Protein AF-A0A955JRB5-F1 (afdb_monomer_lite)

Foldseek 3Di:
DDDDDPVCQVCVCVVVVNPVVLVVCQVVVVVVVVVPDDDDHSCVVCVVVVVLVVLLVVLCVLCVLLVNPAHSVNLSCLCVPVNPRSVVVSVVSVVVSVPPPPPDDPPDDDDDDD

Sequence (114 aa):
MKNRSPIAVALLPFVTFGIYALYWEVKTKGEMNELGADIPTAWLIIIPFVNIWWMWKYCEGVEKVTGGKLSGVLAFVLLFLLSVIGAAIIQNEFNNVSSQPVAAQPAAPVPPQA

pLDDT: mean 90.87, std 12.56, range [52.09, 98.44]

Radius of gyra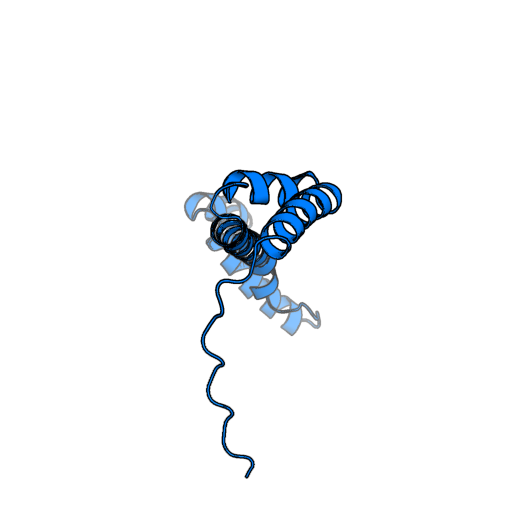tion: 23.75 Å; chains: 1; bounding box: 66×27×48 Å

Structure (mmCIF, N/CA/C/O backbone):
data_AF-A0A955JRB5-F1
#
_entry.id   AF-A0A955JRB5-F1
#
loop_
_atom_site.group_P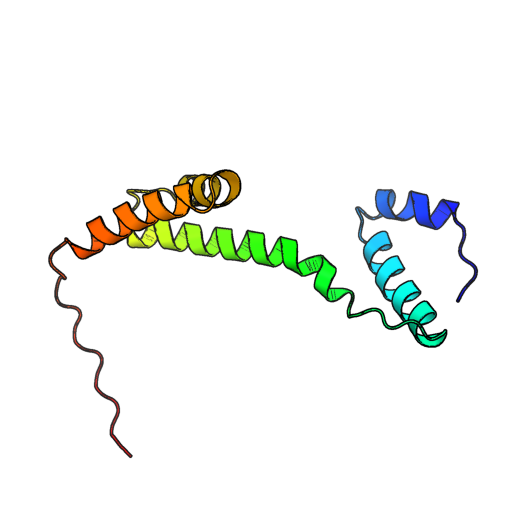DB
_atom_site.id
_atom_site.type_symbol
_atom_site.label_atom_id
_atom_site.label_alt_id
_atom_site.label_comp_id
_atom_site.label_asym_id
_atom_site.label_entity_id
_atom_site.label_seq_id
_atom_site.pdbx_PDB_ins_code
_atom_site.Cartn_x
_atom_site.Cartn_y
_atom_site.Cartn_z
_atom_site.occupancy
_atom_site.B_iso_or_equiv
_atom_site.auth_seq_id
_atom_site.auth_comp_id
_atom_site.auth_asym_id
_atom_site.auth_atom_id
_atom_site.pdbx_PDB_model_num
ATOM 1 N N . MET A 1 1 ? 13.526 -2.794 -26.187 1.00 90.31 1 MET A N 1
ATOM 2 C CA . MET A 1 1 ? 14.255 -2.190 -25.042 1.00 90.31 1 MET A CA 1
ATOM 3 C C . MET A 1 1 ? 15.095 -0.999 -25.485 1.00 90.31 1 MET A C 1
ATOM 5 O O . MET A 1 1 ? 15.837 -1.122 -26.453 1.00 90.31 1 MET A O 1
ATOM 9 N N . LYS A 1 2 ? 14.982 0.149 -24.805 1.00 90.12 2 LYS A N 1
ATOM 10 C CA . LYS A 1 2 ? 15.763 1.371 -25.103 1.00 90.12 2 LYS A CA 1
ATOM 11 C C . LYS A 1 2 ? 16.985 1.527 -24.192 1.00 90.12 2 LYS A C 1
ATOM 13 O O . LYS A 1 2 ? 16.891 1.275 -22.991 1.00 90.12 2 LYS A O 1
ATOM 18 N N . ASN A 1 3 ? 18.085 2.043 -24.748 1.00 93.75 3 ASN A N 1
ATOM 19 C CA . ASN A 1 3 ? 19.273 2.440 -23.988 1.00 93.75 3 ASN A CA 1
ATOM 20 C C . ASN A 1 3 ? 18.966 3.669 -23.124 1.00 93.75 3 ASN A C 1
ATOM 22 O O . ASN A 1 3 ? 18.658 4.744 -23.639 1.00 93.75 3 ASN A O 1
ATOM 26 N N . ARG A 1 4 ? 19.036 3.500 -21.804 1.00 93.81 4 ARG A N 1
ATOM 27 C CA . ARG A 1 4 ? 18.794 4.546 -20.800 1.00 93.81 4 ARG A CA 1
ATOM 28 C C . ARG A 1 4 ? 20.030 4.678 -19.917 1.00 93.81 4 ARG A C 1
ATOM 30 O O . ARG A 1 4 ? 20.672 3.676 -19.627 1.00 93.81 4 ARG A O 1
ATOM 37 N N . SER A 1 5 ? 20.341 5.892 -19.464 1.00 96.25 5 SER A N 1
ATOM 38 C CA . SER A 1 5 ? 21.449 6.122 -18.526 1.00 96.25 5 SER A CA 1
ATOM 39 C C . SER A 1 5 ? 21.136 5.505 -17.153 1.00 96.25 5 SER A C 1
ATOM 41 O O . SER A 1 5 ? 20.138 5.906 -16.545 1.00 96.25 5 SER A O 1
ATOM 43 N N . PRO A 1 6 ? 21.974 4.592 -16.620 1.00 96.31 6 PRO A N 1
ATOM 44 C CA . PRO A 1 6 ? 21.772 4.022 -15.285 1.00 96.31 6 PRO A CA 1
ATOM 45 C C . PRO A 1 6 ? 21.779 5.083 -14.177 1.00 96.31 6 PRO A C 1
ATOM 47 O O . PRO A 1 6 ? 20.980 5.016 -13.249 1.00 96.31 6 PRO A O 1
ATOM 50 N N . ILE A 1 7 ? 22.623 6.112 -14.319 1.00 97.12 7 ILE A N 1
ATOM 51 C CA . ILE A 1 7 ? 22.708 7.232 -13.370 1.00 97.12 7 ILE A CA 1
ATOM 52 C C . ILE A 1 7 ? 21.389 8.009 -13.342 1.00 97.12 7 ILE A C 1
ATOM 54 O O . ILE A 1 7 ? 20.879 8.328 -12.271 1.00 97.12 7 ILE A O 1
ATOM 58 N N . ALA A 1 8 ? 20.798 8.279 -14.511 1.00 95.31 8 ALA A N 1
ATOM 59 C CA . ALA A 1 8 ? 19.510 8.963 -14.581 1.00 95.31 8 ALA A CA 1
ATOM 60 C C . ALA A 1 8 ? 18.393 8.122 -13.945 1.00 95.31 8 ALA A C 1
ATOM 62 O O . ALA A 1 8 ? 17.564 8.664 -13.220 1.00 95.31 8 ALA A O 1
ATOM 63 N N . VAL A 1 9 ? 18.396 6.801 -14.167 1.00 96.44 9 VAL A N 1
ATOM 64 C CA . VAL A 1 9 ? 17.420 5.887 -13.553 1.00 96.44 9 VAL A CA 1
ATOM 65 C C . VAL A 1 9 ? 17.530 5.883 -12.028 1.00 96.44 9 VAL A C 1
ATOM 67 O O . VAL A 1 9 ? 16.502 5.859 -11.360 1.00 96.44 9 VAL A O 1
ATOM 70 N N . ALA A 1 10 ? 18.744 5.972 -11.484 1.00 96.56 10 ALA A N 1
ATOM 71 C CA . ALA A 1 10 ? 18.966 6.027 -10.044 1.00 96.56 10 ALA A CA 1
ATOM 72 C C . ALA A 1 10 ? 18.593 7.386 -9.424 1.00 96.56 10 ALA A C 1
ATOM 74 O O . ALA A 1 10 ? 18.027 7.416 -8.338 1.00 96.56 10 ALA A O 1
ATOM 75 N N . LEU A 1 11 ? 18.892 8.510 -10.087 1.00 97.31 11 LEU A N 1
ATOM 76 C CA . LEU A 1 11 ? 18.753 9.845 -9.483 1.00 97.31 11 LEU A CA 1
ATOM 77 C C . LEU A 1 11 ? 17.385 10.501 -9.701 1.00 97.31 11 LEU A C 1
ATOM 79 O O . LEU A 1 11 ? 16.885 11.190 -8.810 1.00 97.31 11 LEU A O 1
ATOM 83 N N . LEU A 1 12 ? 16.756 10.297 -10.860 1.00 97.31 12 LEU A N 1
ATOM 84 C CA . LEU A 1 12 ? 15.476 10.939 -11.173 1.00 97.31 12 LEU A CA 1
ATOM 85 C C . LEU A 1 12 ? 14.331 10.575 -10.212 1.00 97.31 12 LEU A C 1
ATOM 87 O O . LEU A 1 12 ? 13.522 11.465 -9.941 1.00 97.31 12 LEU A O 1
ATOM 91 N N . PRO A 1 13 ? 14.236 9.356 -9.639 1.00 97.44 13 PRO A N 1
ATOM 92 C CA . PRO A 1 13 ? 13.262 9.073 -8.589 1.00 97.44 13 PRO A CA 1
ATOM 93 C C . PRO A 1 13 ? 13.385 10.018 -7.392 1.00 97.44 13 PRO A C 1
ATOM 95 O O . PRO A 1 13 ? 12.370 10.467 -6.884 1.00 97.44 13 PRO A O 1
ATOM 98 N N . PHE A 1 14 ? 14.592 10.396 -6.971 1.00 96.94 14 PHE A N 1
ATOM 99 C CA . PHE A 1 14 ? 14.760 11.313 -5.840 1.00 96.94 14 PHE A CA 1
ATOM 100 C C . PHE A 1 14 ? 14.346 12.744 -6.196 1.00 96.94 14 PHE A C 1
ATOM 102 O O . PHE A 1 14 ? 13.669 13.400 -5.412 1.00 96.94 14 PHE A O 1
ATOM 109 N N . VAL A 1 15 ? 14.683 13.206 -7.405 1.00 97.25 15 VAL A N 1
ATOM 110 C CA . VAL A 1 15 ? 14.311 14.549 -7.894 1.00 97.25 15 VAL A CA 1
ATOM 111 C C . VAL A 1 15 ? 12.799 14.679 -8.111 1.00 97.25 15 VAL A C 1
ATOM 113 O O . VAL A 1 15 ? 12.232 15.752 -7.935 1.00 97.25 15 VAL A O 1
ATOM 116 N N . THR A 1 16 ? 12.137 13.585 -8.490 1.00 97.00 16 THR A N 1
ATOM 117 C CA . THR A 1 16 ? 10.699 13.554 -8.813 1.00 97.00 16 THR A CA 1
ATOM 118 C C . THR A 1 16 ? 9.842 12.906 -7.724 1.00 97.00 16 THR A C 1
ATOM 120 O O . THR A 1 16 ? 8.681 12.593 -7.977 1.00 97.00 16 THR A O 1
ATOM 123 N N . PHE A 1 17 ? 10.399 12.672 -6.530 1.00 95.50 17 PHE A N 1
ATOM 124 C CA . PHE A 1 17 ? 9.714 12.021 -5.404 1.00 95.50 17 PHE A CA 1
ATOM 125 C C . PHE A 1 17 ? 9.029 10.689 -5.772 1.00 95.50 17 PHE A C 1
ATOM 127 O O . PHE A 1 17 ? 7.874 10.437 -5.443 1.00 95.50 17 PHE A O 1
ATOM 134 N N . GLY A 1 18 ? 9.741 9.829 -6.494 1.00 91.69 18 GLY A N 1
ATOM 135 C CA . GLY A 1 18 ? 9.306 8.490 -6.891 1.00 91.69 18 GLY A CA 1
ATOM 136 C C . GLY A 1 18 ? 8.466 8.441 -8.169 1.00 91.69 18 GLY A C 1
ATOM 137 O O . GLY A 1 18 ? 8.329 7.367 -8.752 1.00 91.69 18 GLY A O 1
ATOM 138 N N . ILE A 1 19 ? 7.972 9.574 -8.683 1.00 94.88 19 ILE A N 1
ATOM 139 C CA . ILE A 1 19 ? 7.117 9.601 -9.886 1.00 94.88 19 ILE A CA 1
ATOM 140 C C . ILE A 1 19 ? 7.861 9.048 -11.109 1.00 94.88 19 ILE A C 1
ATOM 142 O O . ILE A 1 19 ? 7.302 8.259 -11.876 1.00 94.88 19 ILE A O 1
ATOM 146 N N . TYR A 1 20 ? 9.137 9.406 -11.284 1.00 95.88 20 TYR A N 1
ATOM 147 C CA . TYR A 1 20 ? 9.943 8.857 -12.374 1.00 95.88 20 TYR A CA 1
ATOM 148 C C . TYR A 1 20 ? 10.111 7.334 -12.267 1.00 95.88 20 TYR A C 1
ATOM 150 O O . TYR A 1 20 ? 10.133 6.669 -13.301 1.00 95.88 20 TYR A O 1
ATOM 158 N N . ALA A 1 21 ? 10.198 6.770 -11.056 1.00 94.25 21 ALA A N 1
ATOM 159 C CA . ALA A 1 21 ? 10.311 5.322 -10.879 1.00 94.25 21 ALA A CA 1
ATOM 160 C C . ALA A 1 21 ? 9.062 4.605 -11.414 1.00 94.25 21 ALA A C 1
ATOM 162 O O . ALA A 1 21 ? 9.190 3.694 -12.228 1.00 94.25 21 ALA A O 1
ATOM 163 N N . LEU A 1 22 ? 7.863 5.095 -11.072 1.00 94.69 22 LEU A N 1
ATOM 164 C CA . LEU A 1 22 ? 6.596 4.559 -11.588 1.00 94.69 22 LEU A CA 1
ATOM 165 C C . LEU A 1 22 ? 6.517 4.643 -13.116 1.00 94.69 22 LEU A C 1
ATOM 167 O O . LEU A 1 22 ? 6.167 3.672 -13.786 1.00 94.69 22 LEU A O 1
ATOM 171 N N . TYR A 1 23 ? 6.877 5.797 -13.685 1.00 95.44 23 TYR A N 1
ATOM 172 C CA . TYR A 1 23 ? 6.948 5.959 -15.136 1.00 95.44 23 TYR A CA 1
ATOM 173 C C . TYR A 1 23 ? 7.916 4.949 -15.767 1.00 95.44 23 TYR A C 1
ATOM 175 O O . TYR A 1 23 ? 7.584 4.309 -16.768 1.00 95.44 23 TYR A O 1
ATOM 183 N N . TRP A 1 24 ? 9.112 4.808 -15.195 1.00 96.31 24 TRP A N 1
ATOM 184 C CA . TRP A 1 24 ? 10.134 3.912 -15.714 1.00 96.31 24 TRP A CA 1
ATOM 185 C C . TRP A 1 24 ? 9.654 2.459 -15.697 1.00 96.31 24 TRP A C 1
ATOM 187 O O . TRP A 1 24 ? 9.738 1.817 -16.742 1.00 96.31 24 TRP A O 1
ATOM 197 N N . GLU A 1 25 ? 9.065 1.986 -14.595 1.00 95.75 25 GLU A N 1
ATOM 198 C CA . GLU A 1 25 ? 8.498 0.635 -14.482 1.00 95.75 25 GLU A CA 1
ATOM 199 C C . GLU A 1 25 ? 7.395 0.376 -15.513 1.00 95.75 25 GLU A C 1
ATOM 201 O O . GLU A 1 25 ? 7.433 -0.636 -16.211 1.00 95.75 25 GLU A O 1
ATOM 206 N N . VAL A 1 26 ? 6.453 1.311 -15.698 1.00 95.94 26 VAL A N 1
ATOM 207 C CA . VAL A 1 26 ? 5.391 1.187 -16.716 1.00 95.94 26 VAL A CA 1
ATOM 208 C C . VAL A 1 26 ? 5.986 1.031 -18.120 1.00 95.94 26 VAL A C 1
ATOM 210 O O . VAL A 1 26 ? 5.525 0.205 -18.914 1.00 95.94 26 VAL A O 1
ATOM 213 N N . LYS A 1 27 ? 7.009 1.828 -18.452 1.00 95.75 27 LYS A N 1
ATOM 214 C CA . LYS A 1 27 ? 7.616 1.818 -19.791 1.00 95.75 27 LYS A CA 1
ATOM 215 C C . LYS A 1 27 ? 8.487 0.591 -20.024 1.00 95.75 27 LYS A C 1
ATOM 217 O O . LYS A 1 27 ? 8.401 0.010 -21.104 1.00 95.75 27 LYS A O 1
ATOM 222 N N . THR A 1 28 ? 9.317 0.196 -19.062 1.00 96.88 28 THR A N 1
ATOM 223 C CA . THR A 1 28 ? 10.180 -0.985 -19.208 1.00 96.88 28 THR A CA 1
ATOM 224 C C . THR A 1 28 ? 9.369 -2.271 -19.193 1.00 96.88 28 THR A C 1
ATOM 226 O O . THR A 1 28 ? 9.669 -3.162 -19.979 1.00 96.88 28 THR A O 1
ATOM 229 N N . LYS A 1 29 ? 8.282 -2.335 -18.418 1.00 96.12 29 LYS A N 1
ATOM 230 C CA . LYS A 1 29 ? 7.292 -3.416 -18.484 1.00 96.12 29 LYS A CA 1
ATOM 231 C C . LYS A 1 29 ? 6.761 -3.639 -19.900 1.00 96.12 29 LYS A C 1
ATOM 233 O O . LYS A 1 29 ? 6.710 -4.774 -20.360 1.00 96.12 29 LYS A O 1
ATOM 238 N N . GLY A 1 30 ? 6.386 -2.570 -20.606 1.00 96.19 30 GLY A N 1
ATOM 239 C CA . GLY A 1 30 ? 5.933 -2.666 -21.999 1.00 96.19 30 GLY A CA 1
ATOM 240 C C . GLY A 1 30 ? 7.012 -3.238 -22.920 1.00 96.19 30 GLY A C 1
ATOM 241 O O . GLY A 1 30 ? 6.758 -4.193 -23.645 1.00 96.19 30 GLY A O 1
ATOM 242 N N . GLU A 1 31 ? 8.235 -2.715 -22.818 1.00 96.81 31 GLU A N 1
ATOM 243 C CA . GLU A 1 31 ? 9.373 -3.177 -23.622 1.00 96.81 31 GLU A CA 1
ATOM 244 C C . GLU A 1 31 ? 9.791 -4.622 -23.308 1.00 96.81 31 GLU A C 1
ATOM 246 O O . GLU A 1 31 ? 10.280 -5.315 -24.194 1.00 96.81 31 GLU A O 1
ATOM 251 N N . MET A 1 32 ? 9.622 -5.083 -22.065 1.00 97.75 32 MET A N 1
ATOM 252 C CA . MET A 1 32 ? 9.851 -6.480 -21.683 1.00 97.75 32 MET A CA 1
ATOM 253 C C . MET A 1 32 ? 8.766 -7.394 -22.254 1.00 97.75 32 MET A C 1
ATOM 255 O O . MET A 1 32 ? 9.089 -8.462 -22.771 1.00 97.75 32 MET A O 1
ATOM 259 N N . ASN A 1 33 ? 7.499 -6.969 -22.226 1.00 97.31 33 ASN A N 1
ATOM 260 C CA . ASN A 1 33 ? 6.412 -7.746 -22.820 1.00 97.31 33 ASN A CA 1
ATOM 261 C C . ASN A 1 33 ? 6.549 -7.859 -24.348 1.00 97.31 33 ASN A C 1
ATOM 263 O O . ASN A 1 33 ? 6.303 -8.923 -24.906 1.00 97.31 33 ASN A O 1
ATOM 267 N N . GLU A 1 34 ? 7.018 -6.805 -25.025 1.00 96.75 34 GLU A N 1
ATOM 268 C CA . GLU A 1 34 ? 7.369 -6.852 -26.458 1.00 96.75 34 GLU A CA 1
ATOM 269 C C . GLU A 1 34 ? 8.477 -7.875 -26.768 1.00 96.75 34 GLU A C 1
ATOM 271 O O . GLU A 1 34 ? 8.554 -8.384 -27.883 1.00 96.75 34 GLU A O 1
ATOM 276 N N . LEU A 1 35 ? 9.328 -8.189 -25.787 1.00 97.38 35 LEU A N 1
ATOM 277 C CA . LEU A 1 35 ? 10.388 -9.193 -25.893 1.00 97.38 35 LEU A CA 1
ATOM 278 C C . LEU A 1 35 ? 9.961 -10.590 -25.407 1.00 97.38 35 LEU A C 1
ATOM 280 O O . LEU A 1 35 ? 10.808 -11.476 -25.303 1.00 97.38 35 LEU A O 1
ATOM 284 N N . GLY A 1 36 ? 8.672 -10.803 -25.126 1.00 97.50 36 GLY A N 1
ATOM 285 C CA . GLY A 1 36 ? 8.119 -12.110 -24.762 1.00 97.50 36 GLY A CA 1
ATOM 286 C C . GLY A 1 36 ? 7.943 -12.354 -23.262 1.00 97.50 36 GLY A C 1
ATOM 287 O O . GLY A 1 36 ? 7.606 -13.470 -22.875 1.00 97.50 36 GLY A O 1
ATOM 288 N N . ALA A 1 37 ? 8.146 -11.345 -22.409 1.00 97.56 37 ALA A N 1
ATOM 289 C CA . ALA A 1 37 ? 7.706 -11.431 -21.017 1.00 97.56 37 ALA A CA 1
ATOM 290 C C . ALA A 1 37 ? 6.174 -11.297 -20.907 1.00 97.56 37 ALA A C 1
ATOM 292 O O . ALA A 1 37 ? 5.524 -10.706 -21.769 1.00 97.56 37 ALA A O 1
ATOM 293 N N . ASP A 1 38 ? 5.598 -11.786 -19.810 1.00 96.25 38 ASP A N 1
ATOM 294 C CA . ASP A 1 38 ? 4.182 -11.585 -19.489 1.00 96.25 38 ASP A CA 1
ATOM 295 C C . ASP A 1 38 ? 4.033 -10.933 -18.114 1.00 96.25 38 ASP A C 1
ATOM 297 O O . ASP A 1 38 ? 3.769 -11.570 -17.095 1.00 96.25 38 ASP A O 1
ATOM 301 N N . ILE A 1 39 ? 4.308 -9.632 -18.073 1.00 96.50 39 ILE A N 1
ATOM 302 C CA . ILE A 1 39 ? 4.189 -8.838 -16.854 1.00 96.50 39 ILE A CA 1
ATOM 303 C C . ILE A 1 39 ? 2.789 -8.197 -16.823 1.00 96.50 39 ILE A C 1
ATOM 305 O O . ILE A 1 39 ? 2.369 -7.589 -17.821 1.00 96.50 39 ILE A O 1
ATOM 309 N N . PRO A 1 40 ? 2.062 -8.272 -15.693 1.00 95.25 40 PRO A N 1
ATOM 310 C CA . PRO A 1 40 ? 0.734 -7.685 -15.544 1.00 95.25 40 PRO A CA 1
ATOM 311 C C . PRO A 1 40 ? 0.780 -6.153 -15.443 1.00 95.25 40 PRO A C 1
ATOM 313 O O . PRO A 1 40 ? 1.830 -5.515 -15.506 1.00 95.25 40 PRO A O 1
ATOM 316 N N . THR A 1 41 ? -0.387 -5.521 -15.336 1.00 94.31 41 THR A N 1
ATOM 317 C CA . THR A 1 41 ? -0.489 -4.058 -15.322 1.00 94.31 41 THR A CA 1
ATOM 318 C C . THR A 1 41 ? 0.227 -3.410 -14.130 1.00 94.31 41 THR A C 1
ATOM 320 O O . THR A 1 41 ? 0.114 -3.860 -12.994 1.00 94.31 41 THR A O 1
ATOM 323 N N . ALA A 1 42 ? 0.908 -2.291 -14.376 1.00 91.75 42 ALA A N 1
ATOM 324 C CA . ALA A 1 42 ? 1.585 -1.516 -13.336 1.00 91.75 42 ALA A CA 1
ATOM 325 C C . ALA A 1 42 ? 0.610 -0.862 -12.334 1.00 91.75 42 ALA A C 1
ATOM 327 O O . ALA A 1 42 ? 1.020 -0.461 -11.251 1.00 91.75 42 ALA A O 1
ATOM 328 N N . TRP A 1 43 ? -0.697 -0.810 -12.635 1.00 89.88 43 TRP A N 1
ATOM 329 C CA . TRP A 1 43 ? -1.724 -0.362 -11.681 1.00 89.88 43 TRP A CA 1
ATOM 330 C C . TRP A 1 43 ? -1.743 -1.185 -10.384 1.00 89.88 43 TRP A C 1
ATOM 332 O O . TRP A 1 43 ? -2.168 -0.676 -9.349 1.00 89.88 43 TRP A O 1
ATOM 342 N N . LEU A 1 44 ? -1.232 -2.422 -10.407 1.00 94.25 44 LEU A N 1
ATOM 343 C CA . LEU A 1 44 ? -1.116 -3.260 -9.211 1.00 94.25 44 LEU A CA 1
ATOM 344 C C . LEU A 1 44 ? -0.197 -2.648 -8.139 1.00 94.25 44 LEU A C 1
ATOM 346 O O . LEU A 1 44 ? -0.402 -2.902 -6.955 1.00 94.25 44 LEU A O 1
ATOM 350 N N . ILE A 1 45 ? 0.750 -1.783 -8.522 1.00 92.12 45 ILE A N 1
ATOM 351 C CA . ILE A 1 45 ? 1.640 -1.067 -7.591 1.00 92.12 45 ILE A CA 1
ATOM 352 C C . ILE A 1 45 ? 0.840 -0.148 -6.651 1.00 92.12 45 ILE A C 1
ATOM 354 O O . ILE A 1 45 ? 1.251 0.108 -5.521 1.00 92.12 45 ILE A O 1
ATOM 358 N N . ILE A 1 46 ? -0.329 0.328 -7.090 1.00 91.38 46 ILE A N 1
ATOM 359 C CA . ILE A 1 46 ? -1.173 1.259 -6.331 1.00 91.38 46 ILE A CA 1
ATOM 360 C C . ILE A 1 46 ? -2.088 0.527 -5.329 1.00 91.38 46 ILE A C 1
ATOM 362 O O . ILE A 1 46 ? -2.542 1.131 -4.355 1.00 91.38 46 ILE A O 1
ATOM 366 N N . ILE A 1 47 ? -2.328 -0.779 -5.507 1.00 95.81 47 ILE A N 1
ATOM 367 C CA . ILE A 1 47 ? -3.262 -1.567 -4.679 1.00 95.81 47 ILE A CA 1
ATOM 368 C C . ILE A 1 47 ? -2.981 -1.468 -3.171 1.00 95.81 47 ILE A C 1
ATOM 370 O O . ILE A 1 47 ? -3.939 -1.245 -2.428 1.00 95.81 47 ILE A O 1
ATOM 374 N N . PRO A 1 48 ? -1.730 -1.578 -2.679 1.00 93.25 48 PRO A N 1
ATOM 375 C CA . PRO A 1 48 ? -1.455 -1.464 -1.247 1.00 93.25 48 PRO A CA 1
ATOM 376 C C . PRO A 1 48 ? -1.936 -0.136 -0.646 1.00 93.25 48 PRO A C 1
ATOM 378 O O . PRO A 1 48 ? -2.491 -0.117 0.451 1.00 93.25 48 PRO A O 1
ATOM 381 N N . PHE A 1 49 ? -1.800 0.967 -1.385 1.00 94.69 49 PHE A N 1
ATOM 382 C CA . PHE A 1 49 ? -2.240 2.292 -0.943 1.00 94.69 49 PHE A CA 1
ATOM 383 C C . PHE A 1 49 ? -3.764 2.413 -0.936 1.00 94.69 49 PHE A C 1
ATOM 385 O O . PHE A 1 49 ? -4.341 2.937 0.018 1.00 94.69 49 PHE A O 1
ATOM 392 N N . VAL A 1 50 ? -4.426 1.883 -1.969 1.00 96.44 50 VAL A N 1
ATOM 393 C CA . VAL A 1 50 ? -5.896 1.847 -2.039 1.00 96.44 50 VAL A CA 1
ATOM 394 C C . VAL A 1 50 ? -6.469 1.003 -0.905 1.00 96.44 50 VAL A C 1
ATOM 396 O O . VAL A 1 50 ? -7.468 1.396 -0.309 1.00 96.44 50 VAL A O 1
ATOM 399 N N . ASN A 1 51 ? -5.821 -0.110 -0.556 1.00 96.19 51 ASN A N 1
ATOM 400 C CA . ASN A 1 51 ? -6.231 -0.956 0.561 1.00 96.19 51 ASN A CA 1
ATOM 401 C C . ASN A 1 51 ? -6.140 -0.215 1.909 1.00 96.19 51 ASN A C 1
ATOM 403 O O . ASN A 1 51 ? -7.081 -0.247 2.698 1.00 96.19 51 ASN A O 1
ATOM 407 N N . ILE A 1 52 ? -5.048 0.522 2.152 1.00 96.75 52 ILE A N 1
ATOM 408 C CA . ILE A 1 52 ? -4.894 1.344 3.365 1.00 96.75 52 ILE A CA 1
ATOM 409 C C . ILE A 1 52 ? -5.965 2.440 3.426 1.00 96.75 52 ILE A C 1
ATOM 411 O O . ILE A 1 52 ? -6.587 2.629 4.472 1.00 96.75 52 ILE A O 1
ATOM 415 N N . TRP A 1 53 ? -6.216 3.136 2.314 1.00 97.62 53 TRP A N 1
ATOM 416 C CA . TRP A 1 53 ? -7.276 4.145 2.237 1.00 97.62 53 TRP A CA 1
ATOM 417 C C . TRP A 1 53 ? -8.662 3.540 2.496 1.00 97.62 53 TRP A C 1
ATOM 419 O O . TRP A 1 53 ? -9.435 4.086 3.283 1.00 97.62 53 TRP A O 1
ATOM 429 N N . TRP A 1 54 ? -8.968 2.393 1.887 1.00 98.31 54 TRP A N 1
ATOM 430 C CA . TRP A 1 54 ? -10.232 1.689 2.102 1.00 98.31 54 TRP A CA 1
ATOM 431 C C . TRP A 1 54 ? -10.406 1.294 3.571 1.00 98.31 54 TRP A C 1
ATOM 433 O O . TRP A 1 54 ? -11.456 1.547 4.158 1.00 98.31 54 TRP A O 1
ATOM 443 N N . MET A 1 55 ? -9.357 0.752 4.193 1.00 98.12 55 MET A N 1
ATOM 444 C CA . MET A 1 55 ? -9.362 0.395 5.610 1.00 98.12 55 MET A CA 1
ATOM 445 C C . MET A 1 55 ? -9.546 1.624 6.508 1.00 98.12 55 MET A C 1
ATOM 447 O O . MET A 1 55 ? -10.295 1.556 7.479 1.00 98.12 55 MET A O 1
ATOM 451 N N . TRP A 1 56 ? -8.940 2.765 6.174 1.00 98.31 56 TRP A N 1
ATOM 452 C CA . TRP A 1 56 ? -9.193 4.023 6.881 1.00 98.31 56 TRP A CA 1
ATOM 453 C C . TRP A 1 56 ? -10.674 4.424 6.812 1.00 98.31 56 TRP A C 1
ATOM 455 O O . TRP A 1 56 ? -11.296 4.668 7.845 1.00 98.31 56 TRP A O 1
ATOM 465 N N . LYS A 1 57 ? -11.279 4.401 5.615 1.00 98.44 57 LYS A N 1
ATOM 466 C CA . LYS A 1 57 ? -12.717 4.676 5.431 1.00 98.44 57 LYS A CA 1
ATOM 467 C C . LYS A 1 57 ? -13.604 3.683 6.185 1.00 98.44 57 LYS A C 1
ATOM 469 O O . LYS A 1 57 ? -14.624 4.084 6.743 1.00 98.44 57 LYS A O 1
ATOM 474 N N . TYR A 1 58 ? -13.221 2.408 6.228 1.00 98.44 58 TYR A N 1
ATOM 475 C CA . TYR A 1 58 ? -13.901 1.396 7.034 1.00 98.44 58 TYR A CA 1
ATOM 476 C C . TYR A 1 58 ? -13.876 1.770 8.523 1.00 98.44 58 TYR A C 1
ATOM 478 O O . TYR A 1 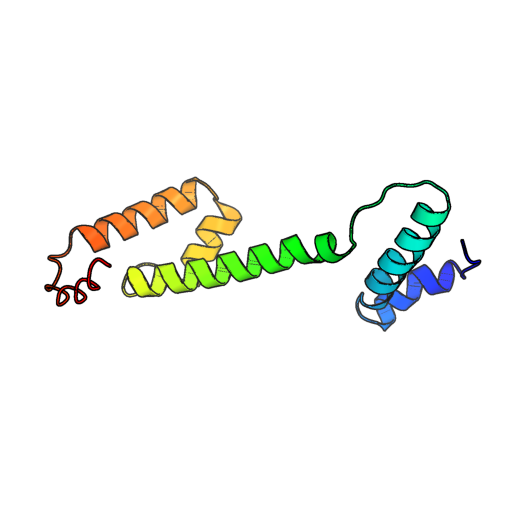58 ? -14.912 1.732 9.185 1.00 98.44 58 TYR A O 1
ATOM 486 N N . CYS A 1 59 ? -12.727 2.212 9.039 1.00 98.38 59 CYS A N 1
ATOM 487 C CA . CYS A 1 59 ? -12.569 2.603 10.440 1.00 98.38 59 CYS A CA 1
ATOM 488 C C . CYS A 1 59 ? -13.329 3.889 10.805 1.00 98.38 59 CYS A C 1
ATOM 490 O O . CYS A 1 59 ? -13.899 3.967 11.890 1.00 98.38 59 CYS A O 1
ATOM 492 N N . GLU A 1 60 ? -13.431 4.864 9.896 1.00 98.31 60 GLU A N 1
ATOM 493 C CA . GLU A 1 60 ? -14.358 5.999 10.063 1.00 98.31 60 GLU A CA 1
ATOM 494 C C . GLU A 1 60 ? -15.820 5.521 10.171 1.00 98.31 60 GLU A C 1
ATOM 496 O O . GLU A 1 60 ? -16.612 6.055 10.950 1.00 98.31 60 GLU A O 1
ATOM 501 N N . GLY A 1 61 ? -16.181 4.476 9.418 1.00 97.88 61 GLY A N 1
ATOM 502 C CA . GLY A 1 61 ? -17.473 3.802 9.538 1.00 97.88 61 GLY A CA 1
ATOM 503 C C . GLY A 1 61 ? -17.680 3.167 10.914 1.00 97.88 61 GLY A C 1
ATOM 504 O O . GLY A 1 61 ? -18.743 3.356 11.504 1.00 97.88 61 GLY A O 1
ATOM 505 N N . VAL A 1 62 ? -16.663 2.478 11.447 1.00 97.88 62 VAL A N 1
ATOM 506 C CA . VAL A 1 62 ? -16.673 1.892 12.802 1.00 97.88 62 VAL A CA 1
ATOM 507 C C . VAL A 1 62 ? -16.970 2.957 13.859 1.00 97.88 62 VAL A C 1
ATOM 509 O O . VAL A 1 62 ? -17.861 2.764 14.686 1.00 97.88 62 VAL A O 1
ATOM 512 N N . GLU A 1 63 ? -16.290 4.101 13.813 1.00 97.94 63 GLU A N 1
ATOM 513 C CA . GLU A 1 63 ? -16.530 5.201 14.757 1.00 97.94 63 GLU A CA 1
ATOM 514 C C . GLU A 1 63 ? -17.969 5.706 14.694 1.00 97.94 63 GLU A C 1
ATOM 516 O O . GLU A 1 63 ? -18.640 5.852 15.719 1.00 97.94 63 GLU A O 1
ATOM 521 N N . LYS A 1 64 ? -18.477 5.900 13.475 1.00 96.94 64 LYS A N 1
ATOM 522 C CA . LYS A 1 64 ? -19.840 6.375 13.256 1.00 96.94 64 LYS A CA 1
ATOM 523 C C . LYS A 1 64 ? -20.890 5.409 13.809 1.00 96.94 64 LYS A C 1
ATOM 525 O O . LYS A 1 64 ? -21.824 5.855 14.470 1.00 96.94 64 LYS A O 1
ATOM 530 N N . VAL A 1 65 ? -20.767 4.106 13.543 1.00 95.81 65 VAL A N 1
ATOM 531 C CA . VAL A 1 65 ? -21.782 3.116 13.962 1.00 95.81 65 VAL A CA 1
ATOM 532 C C . VAL A 1 65 ? -21.696 2.772 15.445 1.00 95.81 65 VAL A C 1
ATOM 534 O O . VAL A 1 65 ? -22.716 2.467 16.054 1.00 95.81 65 VAL A O 1
ATOM 537 N N . THR A 1 66 ? -20.508 2.866 16.044 1.00 95.00 66 THR A N 1
ATOM 538 C CA . THR A 1 66 ? -20.312 2.663 17.488 1.00 95.00 66 THR A CA 1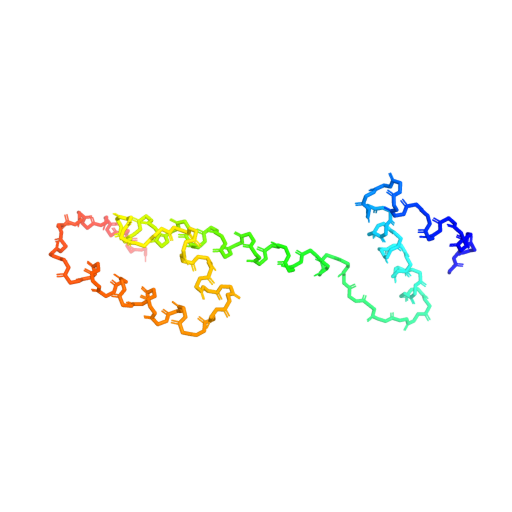
ATOM 539 C C . THR A 1 66 ? -20.641 3.907 18.317 1.00 95.00 66 THR A C 1
ATOM 541 O O . THR A 1 66 ? -20.526 3.877 19.542 1.00 95.00 66 THR A O 1
ATOM 544 N N . GLY A 1 67 ? -21.063 5.005 17.676 1.00 92.88 67 GLY A N 1
ATOM 545 C CA . GLY A 1 67 ? -21.380 6.266 18.349 1.00 92.88 67 GLY A CA 1
ATOM 546 C C . GLY A 1 67 ? -20.163 6.897 19.029 1.00 92.88 67 GLY A C 1
ATOM 547 O O . GLY A 1 67 ? -20.306 7.510 20.084 1.00 92.88 67 GLY A O 1
ATOM 548 N N . GLY A 1 68 ? -18.966 6.691 18.474 1.00 92.88 68 GLY A N 1
ATOM 549 C CA . GLY A 1 68 ? -17.708 7.195 19.026 1.00 92.88 68 GLY A CA 1
ATOM 550 C C . GLY A 1 68 ? -17.132 6.381 20.189 1.00 92.88 68 GLY A C 1
ATOM 551 O O . GLY A 1 68 ? -16.077 6.749 20.701 1.00 92.88 68 GLY A O 1
ATOM 552 N N . LYS A 1 69 ? -17.764 5.268 20.603 1.00 92.81 69 LYS A N 1
ATOM 553 C CA . LYS A 1 69 ? -17.207 4.370 21.639 1.00 92.81 69 LYS A CA 1
ATOM 554 C C . LYS A 1 69 ? -15.842 3.809 21.248 1.00 92.81 69 LYS A C 1
ATOM 556 O O . LYS A 1 69 ? -14.984 3.626 22.107 1.00 92.81 69 LYS A O 1
ATOM 561 N N . LEU A 1 70 ? -15.644 3.568 19.954 1.00 94.75 70 LEU A N 1
ATOM 562 C CA . LEU A 1 70 ? -14.352 3.238 19.380 1.00 94.75 70 LEU A CA 1
ATOM 563 C C . LEU A 1 70 ? -14.001 4.286 18.323 1.00 94.75 70 LEU A C 1
ATOM 565 O 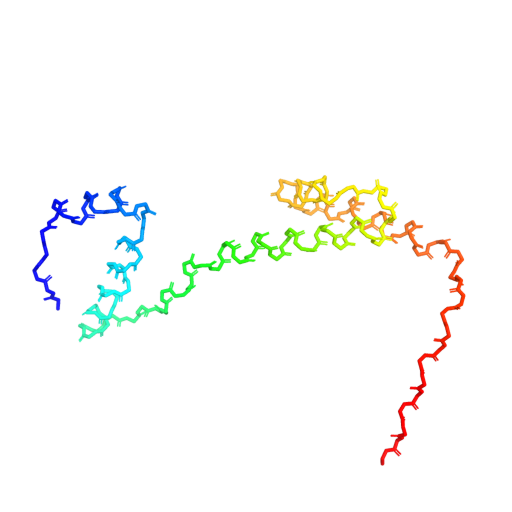O . LEU A 1 70 ? -14.693 4.390 17.316 1.00 94.75 70 LEU A O 1
ATOM 569 N N . SER A 1 71 ? -12.936 5.061 18.538 1.00 97.62 71 SER A N 1
ATOM 570 C CA . SER A 1 71 ? -12.502 6.048 17.541 1.00 97.62 71 SER A CA 1
ATOM 571 C C . SER A 1 71 ? -11.968 5.364 16.282 1.00 97.62 71 SER A C 1
ATOM 573 O O . SER A 1 71 ? -11.394 4.274 16.348 1.00 97.62 71 SER A O 1
ATOM 575 N N . GLY A 1 72 ? -12.101 6.013 15.128 1.00 97.56 72 GLY A N 1
ATOM 576 C CA . GLY A 1 72 ? -11.667 5.473 13.843 1.00 97.56 72 GLY A CA 1
ATOM 577 C C . GLY A 1 72 ? -10.154 5.292 13.789 1.00 97.56 72 GLY A C 1
ATOM 578 O O . GLY A 1 72 ? -9.666 4.297 13.264 1.00 97.56 72 GLY A O 1
ATOM 579 N N . VAL A 1 73 ? -9.398 6.188 14.431 1.00 97.94 73 VAL A N 1
ATOM 580 C CA . VAL A 1 73 ? -7.942 6.042 14.578 1.00 97.94 73 VAL A CA 1
ATOM 581 C C . VAL A 1 73 ? -7.597 4.788 15.380 1.00 97.94 73 VAL A C 1
ATOM 583 O O . VAL A 1 73 ? -6.730 4.017 14.968 1.00 97.94 73 VAL A O 1
ATOM 586 N N . LEU A 1 74 ? -8.280 4.552 16.505 1.00 97.81 74 LEU A N 1
ATOM 587 C CA . LEU A 1 74 ? -8.036 3.364 17.318 1.00 97.81 74 LEU A CA 1
ATOM 588 C C . LEU A 1 74 ? -8.447 2.095 16.564 1.00 97.81 74 LEU A C 1
ATOM 590 O O . LEU A 1 74 ? -7.664 1.152 16.510 1.00 97.81 74 LEU A O 1
ATOM 594 N N . ALA A 1 75 ? -9.614 2.089 15.915 1.00 98.00 75 ALA A N 1
ATOM 595 C CA . ALA A 1 75 ? -10.055 0.986 15.062 1.00 98.00 75 ALA A CA 1
ATOM 596 C C . ALA A 1 75 ? -9.041 0.678 13.943 1.00 98.00 75 ALA A C 1
ATOM 598 O O . ALA A 1 75 ? -8.740 -0.491 13.693 1.00 98.00 75 ALA A O 1
ATOM 599 N N . PHE A 1 76 ? -8.449 1.708 13.331 1.00 98.38 76 PHE A N 1
ATOM 600 C CA . PHE A 1 76 ? -7.413 1.550 12.312 1.00 98.38 76 PHE A CA 1
ATOM 601 C C . PHE A 1 76 ? -6.149 0.910 12.879 1.00 98.38 76 PHE A C 1
ATOM 603 O O . PHE A 1 76 ? -5.653 -0.056 12.310 1.00 98.38 76 PHE A O 1
ATOM 610 N N . VAL A 1 77 ? -5.642 1.395 14.014 1.00 98.00 77 VAL A N 1
ATOM 611 C CA . VAL A 1 77 ? -4.454 0.820 14.667 1.00 98.00 77 VAL A CA 1
ATOM 612 C C . VAL A 1 77 ? -4.702 -0.636 15.073 1.00 98.00 77 VAL A C 1
ATOM 614 O O . VAL A 1 77 ? -3.841 -1.489 14.848 1.00 98.00 77 VAL A O 1
ATOM 617 N N . LEU A 1 78 ? -5.887 -0.938 15.614 1.00 97.62 78 LEU A N 1
ATOM 618 C CA . LEU A 1 78 ? -6.292 -2.297 15.970 1.00 97.62 78 LEU A CA 1
ATOM 619 C C . LEU A 1 78 ? -6.279 -3.220 14.741 1.00 97.62 78 LEU A C 1
ATOM 621 O O . LEU A 1 78 ? -5.679 -4.291 14.793 1.00 97.62 78 LEU A O 1
ATOM 625 N N . LEU A 1 79 ? -6.889 -2.820 13.624 1.00 97.38 79 LEU A N 1
ATOM 626 C CA . LEU A 1 79 ? -6.914 -3.651 12.415 1.00 97.38 79 LEU A CA 1
ATOM 627 C C . LEU A 1 79 ? -5.548 -3.747 11.732 1.00 97.38 79 LEU A C 1
ATOM 629 O O . LEU A 1 79 ? -5.160 -4.832 11.302 1.00 97.38 79 LEU A O 1
ATOM 633 N N . PHE A 1 80 ? -4.807 -2.644 11.658 1.00 96.81 80 PHE A N 1
ATOM 634 C CA . PHE A 1 80 ? -3.538 -2.585 10.940 1.00 96.81 80 PHE A CA 1
ATOM 635 C C . PHE A 1 80 ? -2.417 -3.349 11.652 1.00 96.81 80 PHE A C 1
ATOM 637 O O . PHE A 1 80 ? -1.609 -3.990 10.986 1.00 96.81 80 PHE A O 1
ATOM 644 N N . LEU A 1 81 ? -2.367 -3.307 12.990 1.00 97.06 81 LEU A N 1
ATOM 645 C CA . LEU A 1 81 ? -1.289 -3.934 13.765 1.00 97.06 81 LEU A CA 1
ATOM 646 C C . LEU A 1 81 ? -1.680 -5.278 14.391 1.00 97.06 81 LEU A C 1
ATOM 648 O O . LEU A 1 81 ? -0.838 -6.168 14.477 1.00 97.06 81 LEU A O 1
ATOM 652 N N . LEU A 1 82 ? -2.931 -5.440 14.838 1.00 96.56 82 LEU A N 1
ATOM 653 C CA . LEU A 1 82 ? -3.383 -6.644 15.553 1.00 96.56 82 LEU A CA 1
ATOM 654 C C . LEU A 1 82 ? -4.243 -7.578 14.689 1.00 96.56 82 LEU A C 1
ATOM 656 O O . LEU A 1 82 ? -4.527 -8.702 15.111 1.00 96.56 82 LEU A O 1
ATOM 660 N N . SER A 1 83 ? -4.653 -7.139 13.491 1.00 94.56 83 SER A N 1
ATOM 661 C CA . SER A 1 83 ? -5.407 -7.929 12.512 1.00 94.56 83 SER A CA 1
ATOM 662 C C . SER A 1 83 ? -6.627 -8.624 13.142 1.00 94.56 83 SER A C 1
ATOM 664 O O . SER A 1 83 ? -7.566 -7.953 13.572 1.00 94.56 83 SER A O 1
ATOM 666 N N . VAL A 1 84 ? -6.619 -9.957 13.243 1.00 96.56 84 VAL A N 1
ATOM 667 C CA . VAL A 1 84 ? -7.725 -10.777 13.767 1.00 96.56 84 VAL A CA 1
ATOM 668 C C . VAL A 1 84 ? -8.119 -10.392 15.198 1.00 96.56 84 VAL A C 1
ATOM 670 O O . VAL A 1 84 ? -9.307 -10.359 15.515 1.00 96.56 84 VAL A O 1
ATOM 673 N N . ILE A 1 85 ? -7.155 -10.049 16.059 1.00 96.88 85 ILE A N 1
ATOM 674 C CA . ILE A 1 85 ? -7.449 -9.620 17.437 1.00 96.88 85 ILE A CA 1
ATOM 675 C C . ILE A 1 85 ? -8.168 -8.264 17.423 1.00 96.88 85 ILE A C 1
ATOM 677 O O . ILE A 1 85 ? -9.162 -8.080 18.124 1.00 96.88 85 ILE A O 1
ATOM 681 N N . GLY A 1 86 ? -7.713 -7.331 16.581 1.00 97.00 86 GLY A N 1
ATOM 682 C CA . GLY A 1 86 ? -8.380 -6.042 16.392 1.00 97.00 86 GLY A CA 1
ATOM 683 C C . GLY A 1 86 ? -9.807 -6.197 15.864 1.00 97.00 86 GLY A C 1
ATOM 684 O O . GLY A 1 86 ? -10.722 -5.530 16.349 1.00 97.00 86 GLY A O 1
ATOM 685 N N . ALA A 1 87 ? -10.019 -7.136 14.939 1.00 97.81 87 ALA A N 1
ATOM 686 C CA . ALA A 1 87 ? -11.343 -7.463 14.423 1.00 97.81 87 ALA A CA 1
ATOM 687 C C . ALA A 1 87 ? -12.279 -8.002 15.520 1.00 97.81 87 ALA A C 1
ATOM 689 O O . ALA A 1 87 ? -13.438 -7.596 15.570 1.00 97.81 87 ALA A O 1
ATOM 690 N N . ALA A 1 88 ? -11.790 -8.846 16.435 1.00 98.00 88 ALA A N 1
ATOM 691 C CA . ALA A 1 88 ? -12.590 -9.347 17.556 1.00 98.00 88 ALA A CA 1
ATOM 692 C C . ALA A 1 88 ? -13.040 -8.223 18.513 1.00 98.00 88 ALA A C 1
ATOM 694 O O . ALA A 1 88 ? -14.183 -8.223 18.971 1.00 98.00 88 ALA A O 1
ATOM 695 N N . ILE A 1 89 ? -12.175 -7.234 18.772 1.00 96.81 89 ILE A N 1
ATOM 696 C CA . ILE A 1 89 ? -12.511 -6.057 19.594 1.00 96.81 89 ILE A CA 1
ATOM 697 C C . ILE A 1 89 ? -13.580 -5.203 18.901 1.00 96.81 89 ILE A C 1
ATOM 699 O O . ILE A 1 89 ? -14.579 -4.839 19.519 1.00 96.81 89 ILE A O 1
ATOM 703 N N . ILE A 1 90 ? -13.413 -4.922 17.606 1.00 97.38 90 ILE A N 1
ATOM 704 C CA . ILE A 1 90 ? -14.410 -4.173 16.825 1.00 97.38 90 ILE A CA 1
ATOM 705 C C . ILE A 1 90 ? -15.749 -4.921 16.790 1.00 97.38 90 ILE A C 1
ATOM 707 O O . ILE A 1 90 ? -16.803 -4.309 16.956 1.00 97.38 90 ILE A O 1
ATOM 711 N N . GLN A 1 91 ? -15.719 -6.247 16.638 1.00 97.50 91 GLN A N 1
ATOM 712 C CA . GLN A 1 91 ? -16.921 -7.076 16.660 1.00 97.50 91 GLN A CA 1
ATOM 713 C C . GLN A 1 91 ? -17.659 -6.988 18.002 1.00 97.50 91 GLN A C 1
ATOM 715 O O . GLN A 1 91 ? -18.889 -6.930 18.014 1.00 97.50 91 GLN A O 1
ATOM 720 N N . ASN A 1 92 ? -16.938 -6.942 19.126 1.00 96.25 92 ASN A N 1
ATOM 721 C CA . ASN A 1 92 ? -17.546 -6.726 20.440 1.00 96.25 92 ASN A CA 1
ATOM 722 C C . ASN A 1 92 ? -18.326 -5.400 20.489 1.00 96.25 92 ASN A C 1
ATOM 724 O O . ASN A 1 92 ? -19.465 -5.370 20.954 1.00 96.25 92 ASN A O 1
ATOM 728 N N . GLU A 1 93 ? -17.767 -4.323 19.932 1.00 95.06 93 GLU A N 1
ATOM 729 C CA . GLU A 1 93 ? -18.466 -3.035 19.862 1.00 95.06 93 GLU A CA 1
ATOM 730 C C . GLU A 1 93 ? -19.668 -3.057 18.916 1.00 95.06 93 GLU A C 1
ATOM 732 O O . GLU A 1 93 ? -20.724 -2.520 19.253 1.00 95.06 93 GLU A O 1
ATOM 737 N N . PHE A 1 94 ? -19.575 -3.742 17.776 1.00 95.62 94 PHE A N 1
ATOM 738 C CA . PHE A 1 94 ? -20.734 -3.960 16.905 1.00 95.62 94 PHE A CA 1
ATOM 739 C C . PHE A 1 94 ? -21.867 -4.705 17.623 1.00 95.62 94 PHE A C 1
ATOM 741 O O . PHE A 1 94 ? -23.035 -4.320 17.509 1.00 95.62 94 PHE A O 1
ATOM 748 N N . ASN A 1 95 ? -21.542 -5.715 18.430 1.00 95.12 95 ASN A N 1
ATOM 749 C CA . ASN A 1 95 ? -22.536 -6.446 19.218 1.00 95.12 95 ASN A CA 1
ATOM 750 C C . ASN A 1 95 ? -23.212 -5.533 20.261 1.00 95.12 95 ASN A C 1
ATOM 752 O O . ASN A 1 95 ? -24.432 -5.601 20.454 1.00 95.12 95 ASN A O 1
ATOM 756 N N . ASN A 1 96 ? -22.455 -4.615 20.869 1.00 91.19 96 ASN A N 1
ATOM 757 C CA . ASN A 1 96 ? -22.981 -3.627 21.816 1.00 91.19 96 ASN A CA 1
ATOM 758 C C . ASN A 1 96 ? -23.925 -2.609 21.160 1.00 91.19 96 ASN A C 1
ATOM 760 O O . ASN A 1 96 ? -24.837 -2.113 21.825 1.00 91.19 96 ASN A O 1
ATOM 764 N N . VAL A 1 97 ? -23.728 -2.300 19.874 1.00 89.62 97 VAL A N 1
ATOM 765 C CA . VAL A 1 97 ? -24.659 -1.477 19.083 1.00 89.62 97 VAL A CA 1
ATOM 766 C C . VAL A 1 97 ? -25.955 -2.243 18.817 1.00 89.62 97 VAL A C 1
ATOM 768 O O . VAL A 1 97 ? -27.034 -1.696 19.019 1.00 89.62 97 VAL A O 1
ATOM 771 N N . SER A 1 98 ? -25.868 -3.522 18.437 1.00 75.12 98 SER A N 1
ATOM 772 C CA . SER A 1 98 ? -27.047 -4.357 18.142 1.00 75.12 98 SER A CA 1
ATOM 773 C C . SER A 1 98 ? -27.933 -4.656 19.359 1.00 75.12 98 SER A C 1
ATOM 775 O O . SER A 1 98 ? -29.132 -4.871 19.215 1.00 75.12 98 SER A O 1
ATOM 777 N N . SER A 1 99 ? -27.350 -4.636 20.561 1.00 72.69 99 SER A N 1
ATOM 778 C CA . SER A 1 99 ? -28.068 -4.866 21.821 1.00 72.69 99 SER A CA 1
ATOM 779 C C . SER A 1 99 ? -28.864 -3.639 22.295 1.00 72.69 99 SER A C 1
ATOM 781 O O . SE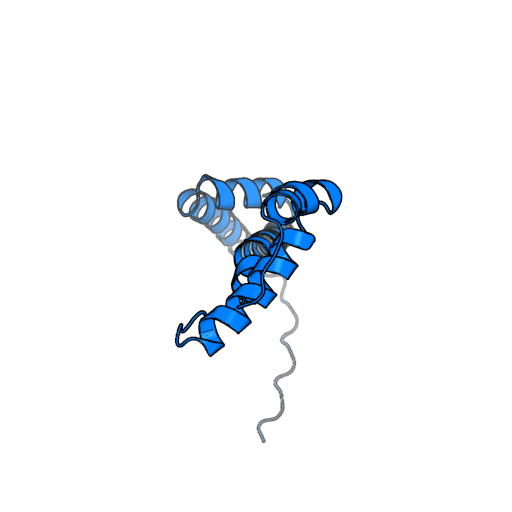R A 1 99 ? -29.587 -3.723 23.286 1.00 72.69 99 SER A O 1
ATOM 783 N N . GLN A 1 100 ? -28.733 -2.491 21.618 1.00 60.25 100 GLN A N 1
ATOM 784 C CA . GLN A 1 100 ? -29.572 -1.320 21.871 1.00 60.25 100 GLN A CA 1
ATOM 785 C C . GLN A 1 100 ? -30.951 -1.523 21.222 1.00 60.25 100 GLN A C 1
ATOM 787 O O . GLN A 1 100 ? -31.011 -2.009 20.091 1.00 60.25 100 GLN A O 1
ATOM 792 N N . PRO A 1 101 ? -32.065 -1.142 21.880 1.00 52.84 101 PRO A N 1
ATOM 793 C CA . PRO A 1 101 ? -33.383 -1.198 21.262 1.00 52.84 101 PRO A CA 1
ATOM 794 C C . PRO A 1 101 ? -33.350 -0.401 19.961 1.00 52.84 101 PRO A C 1
ATOM 796 O O . PRO A 1 101 ? -33.070 0.799 19.972 1.00 52.84 101 PRO A O 1
ATOM 799 N N . VAL A 1 102 ? -33.606 -1.070 18.838 1.00 57.50 102 VAL A N 1
ATOM 800 C CA . VAL A 1 102 ? -33.723 -0.410 17.540 1.00 57.50 102 VAL A CA 1
ATOM 801 C C . VAL A 1 102 ? -34.880 0.576 17.663 1.00 57.50 102 VAL A C 1
ATOM 803 O O . VAL A 1 102 ? -36.042 0.171 17.683 1.00 57.50 102 VAL A O 1
ATOM 806 N N . ALA A 1 103 ? -34.585 1.872 17.779 1.00 56.81 103 ALA A N 1
ATOM 807 C CA . ALA A 1 103 ? -35.583 2.893 17.509 1.00 56.81 103 ALA A CA 1
ATOM 808 C C . ALA A 1 103 ? -36.066 2.619 16.082 1.00 56.81 103 ALA A C 1
ATOM 810 O O . ALA A 1 103 ? -35.269 2.697 15.147 1.00 56.81 103 ALA A O 1
ATOM 811 N N . ALA A 1 104 ? -37.317 2.171 15.952 1.00 52.09 104 ALA A N 1
ATOM 812 C CA . ALA A 1 104 ? -37.876 1.645 14.718 1.00 52.09 104 ALA A CA 1
ATOM 813 C C . ALA A 1 104 ? -37.559 2.584 13.547 1.00 52.09 104 ALA A C 1
ATOM 815 O O . ALA A 1 104 ? -38.107 3.681 13.446 1.00 52.09 104 ALA A O 1
ATOM 816 N N . GLN A 1 105 ? -36.647 2.163 12.670 1.00 56.41 105 GLN A N 1
ATOM 817 C CA . GLN A 1 105 ? -36.474 2.826 11.388 1.00 56.41 105 GLN A CA 1
ATOM 818 C C . GLN A 1 105 ? -37.743 2.550 10.573 1.00 56.41 105 GLN A C 1
ATOM 820 O O . GLN A 1 105 ? -38.152 1.388 10.488 1.00 56.41 105 GLN A O 1
ATOM 825 N N . PRO A 1 106 ? -38.397 3.581 10.003 1.00 53.91 106 PRO A N 1
ATOM 826 C CA . PRO A 1 106 ? -39.534 3.378 9.119 1.00 53.91 106 PRO A CA 1
ATOM 827 C C . PRO A 1 106 ? -39.125 2.410 8.013 1.00 53.91 106 PRO A C 1
ATOM 829 O O . PRO A 1 106 ? -38.117 2.635 7.340 1.00 53.91 106 PRO A O 1
ATOM 832 N N . ALA A 1 107 ? -39.871 1.314 7.867 1.00 58.81 107 ALA A N 1
ATOM 833 C CA . ALA A 1 107 ? -39.616 0.320 6.838 1.00 58.81 107 ALA A CA 1
ATOM 834 C C . ALA A 1 107 ? -39.489 1.019 5.477 1.00 58.81 107 ALA A C 1
ATOM 836 O O . ALA A 1 107 ? -40.358 1.807 5.095 1.00 58.81 107 ALA A O 1
ATOM 837 N N . ALA A 1 108 ? -38.393 0.753 4.764 1.00 62.56 108 ALA A N 1
ATOM 838 C CA . ALA A 1 108 ? -38.241 1.229 3.399 1.00 62.56 108 ALA A CA 1
ATOM 839 C C . ALA A 1 108 ? -39.433 0.718 2.565 1.00 62.56 108 ALA A C 1
ATOM 841 O O . ALA A 1 108 ? -39.802 -0.454 2.705 1.00 62.56 108 ALA A O 1
ATOM 842 N N . PRO A 1 109 ? -40.063 1.566 1.730 1.00 66.94 109 PRO A N 1
ATOM 843 C CA . PRO A 1 109 ? -41.191 1.145 0.916 1.00 66.94 109 PRO A CA 1
ATOM 844 C C . PRO A 1 109 ? -40.760 -0.010 0.009 1.00 66.94 109 PRO A C 1
ATOM 846 O O . PRO A 1 109 ? -39.770 0.084 -0.716 1.00 66.94 109 PRO A O 1
ATOM 849 N N . VAL A 1 110 ? -41.501 -1.115 0.093 1.00 71.12 110 VAL A N 1
ATOM 850 C CA . VAL A 1 110 ? -41.294 -2.302 -0.738 1.00 71.12 110 VAL A CA 1
ATOM 851 C C . VAL A 1 110 ? -41.489 -1.890 -2.203 1.00 71.12 110 VAL A C 1
ATOM 853 O O . VAL A 1 110 ? -42.549 -1.348 -2.527 1.00 71.12 110 VAL A O 1
ATOM 856 N N . PRO A 1 111 ? -40.500 -2.092 -3.094 1.00 66.44 111 PRO A N 1
ATOM 857 C CA . PRO A 1 111 ? -40.676 -1.781 -4.506 1.00 66.44 111 PRO A CA 1
ATOM 858 C C . PRO A 1 111 ? -41.759 -2.687 -5.122 1.00 66.44 111 PRO A C 1
ATOM 860 O O . PRO A 1 111 ? -41.872 -3.850 -4.721 1.00 66.44 111 PRO A O 1
ATOM 863 N N . PRO A 1 112 ? -42.555 -2.190 -6.089 1.00 64.94 112 PRO A N 1
ATOM 864 C CA . PRO A 1 112 ? -43.567 -2.998 -6.760 1.00 64.94 112 PRO A CA 1
ATOM 865 C C . PRO A 1 112 ? -42.914 -4.203 -7.440 1.00 64.94 112 PRO A C 1
ATOM 867 O O . PRO A 1 112 ? -41.929 -4.052 -8.163 1.00 64.94 112 PRO A O 1
ATOM 870 N N . GLN A 1 113 ? -43.459 -5.392 -7.196 1.00 60.00 113 GLN A N 1
ATOM 871 C CA . GLN A 1 113 ? -43.090 -6.594 -7.937 1.00 60.00 113 GLN A CA 1
ATOM 872 C C . GLN A 1 113 ? -43.621 -6.434 -9.368 1.00 60.00 113 GLN A C 1
ATOM 874 O O . GLN A 1 113 ? -44.811 -6.174 -9.545 1.00 60.00 113 GLN A O 1
ATOM 879 N N . ALA A 1 114 ? -42.718 -6.497 -10.349 1.00 63.44 114 ALA A N 1
ATOM 880 C CA . ALA A 1 114 ? -43.038 -6.465 -11.775 1.00 63.44 114 ALA A CA 1
ATOM 881 C C . ALA A 1 114 ? -43.497 -7.839 -12.273 1.00 63.44 114 ALA A C 1
ATOM 883 O O . ALA A 1 114 ? -42.967 -8.850 -11.755 1.00 63.44 114 ALA A O 1
#

Secondary structure (DSSP, 8-state):
-----HHHHHHHHHHTTTHHHHHHHHHHHHHHHHTT-----GGGGGHHHHHHHHHHHHHHHHHHHTTTSS-HHHHHHHHHHHTHHHHHHHHHHHHHHHTS----PPPPPPPPP-